Protein AF-X8C816-F1 (afdb_monomer)

Mean predicted aligned error: 4.01 Å

Radius of gyration: 10.88 Å; Cα contacts (8 Å, |Δi|>4): 97; chains: 1; bounding box: 26×27×27 Å

pLDDT: mean 88.99, std 7.4, range [58.53, 95.5]

Sequence (57 aa):
MAELLIAVNPDEDSRLPYLLRIPQPGGDLLFRTAGTWPRVKALYCYPVSLDEWPPTP

Organism: NCBI:txid1299334

Solvent-accessible surface area (backbone atoms only — not comparable to full-atom values): 3658 Å² total; per-residue (Å²): 134,83,66,74,46,75,33,73,37,88,54,82,89,44,87,33,49,23,30,43,36,42,65,45,100,89,55,68,45,34,23,37,17,74,67,61,81,83,83,46,99,74,77,67,71,46,82,50,64,70,86,72,58,65,98,66,116

Secondary structure (DSSP, 8-state):
-PPPEEEE-S-TT-S--EEEEE--TT--EEEEESS-TTTSS----EEE-GGGS-S--

Foldseek 3Di:
DDDWDKDAQP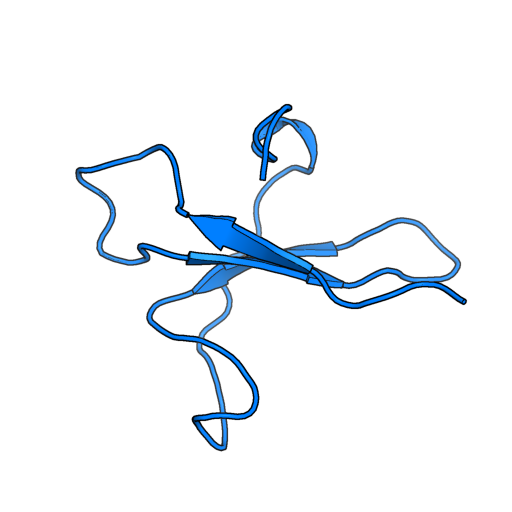PPVDCQGIWIWADDPVGIWIFRWNDDPPVDPDTDTHTDDPVSDDPPD

Structure (mmCIF, N/CA/C/O backbone):
data_AF-X8C816-F1
#
_entry.id   AF-X8C816-F1
#
loop_
_atom_site.group_PDB
_atom_site.id
_atom_site.type_symbol
_atom_site.label_atom_id
_atom_site.label_alt_id
_atom_site.label_comp_id
_atom_site.label_asym_id
_atom_site.label_entity_id
_atom_site.label_seq_id
_atom_site.pdbx_PDB_ins_code
_atom_site.Cartn_x
_atom_site.Cartn_y
_atom_site.Cartn_z
_atom_site.occupancy
_atom_site.B_iso_or_equiv
_atom_site.auth_seq_id
_atom_site.auth_comp_id
_atom_site.auth_asym_id
_atom_site.auth_atom_id
_atom_site.pdbx_PDB_model_num
ATOM 1 N N . MET A 1 1 ? -5.235 18.579 5.285 1.00 62.34 1 MET A N 1
ATOM 2 C CA . MET A 1 1 ? -5.955 17.299 5.117 1.00 62.34 1 MET A CA 1
ATOM 3 C C . MET A 1 1 ? -4.930 16.277 4.715 1.00 62.34 1 MET A C 1
ATOM 5 O O . MET A 1 1 ? -4.109 16.596 3.871 1.00 62.34 1 MET A O 1
ATOM 9 N N . ALA A 1 2 ? -4.914 15.126 5.373 1.00 76.94 2 ALA A N 1
ATOM 10 C CA . ALA A 1 2 ? -4.038 14.048 4.964 1.00 76.94 2 ALA A CA 1
ATOM 11 C C . ALA A 1 2 ? -4.813 13.197 3.954 1.00 76.94 2 ALA A C 1
ATOM 13 O O . ALA A 1 2 ? -5.911 12.728 4.258 1.00 76.94 2 ALA A O 1
ATOM 14 N N . GLU A 1 3 ? -4.290 13.097 2.740 1.00 87.12 3 GLU A N 1
ATOM 15 C CA . GLU A 1 3 ? -4.953 12.425 1.628 1.00 87.12 3 GLU A CA 1
ATOM 16 C C . GLU A 1 3 ? -4.382 11.021 1.453 1.00 87.12 3 GLU A C 1
ATOM 18 O O . GLU A 1 3 ? -3.185 10.789 1.624 1.00 87.12 3 GLU A O 1
ATOM 23 N N . LEU A 1 4 ? -5.256 10.076 1.121 1.00 90.56 4 LEU A N 1
ATOM 24 C CA . LEU A 1 4 ? -4.844 8.749 0.690 1.00 90.56 4 LEU A CA 1
ATOM 25 C C . LEU A 1 4 ? -4.235 8.873 -0.706 1.00 90.56 4 LEU A C 1
ATOM 27 O O . LEU A 1 4 ? -4.866 9.421 -1.610 1.00 90.56 4 LEU A O 1
ATOM 31 N N . LEU A 1 5 ? -3.024 8.348 -0.877 1.00 91.81 5 LEU A N 1
ATOM 32 C CA . LEU A 1 5 ? -2.293 8.399 -2.141 1.00 91.81 5 LEU A CA 1
ATOM 33 C C . LEU A 1 5 ? -2.117 6.998 -2.711 1.00 91.81 5 LEU A C 1
ATOM 35 O O . LEU A 1 5 ? -1.931 6.026 -1.975 1.00 91.81 5 LEU A O 1
ATOM 39 N N . ILE A 1 6 ? -2.152 6.911 -4.038 1.00 92.56 6 ILE A N 1
ATOM 40 C CA . ILE A 1 6 ? -1.883 5.683 -4.779 1.00 92.56 6 ILE A CA 1
ATOM 41 C C . ILE A 1 6 ? -0.782 5.975 -5.792 1.00 92.56 6 ILE A C 1
ATOM 43 O O . ILE A 1 6 ? -0.890 6.947 -6.534 1.00 92.56 6 ILE A O 1
ATOM 47 N N . ALA A 1 7 ? 0.243 5.130 -5.820 1.00 92.69 7 ALA A N 1
ATOM 48 C CA . ALA A 1 7 ? 1.335 5.179 -6.788 1.00 92.69 7 ALA A CA 1
ATOM 49 C C . ALA A 1 7 ? 1.496 3.818 -7.478 1.00 92.69 7 ALA A C 1
ATOM 51 O O . ALA A 1 7 ? 0.950 2.804 -7.026 1.00 92.69 7 ALA A O 1
ATOM 52 N N . VAL A 1 8 ? 2.245 3.784 -8.577 1.00 92.31 8 VAL A N 1
ATOM 53 C CA . VAL A 1 8 ? 2.661 2.524 -9.204 1.00 92.31 8 VAL A CA 1
ATOM 54 C C . VAL A 1 8 ? 3.807 1.929 -8.390 1.00 92.31 8 VAL A C 1
ATOM 56 O O . VAL A 1 8 ? 4.715 2.642 -7.966 1.00 92.31 8 VAL A O 1
ATOM 59 N N . ASN A 1 9 ? 3.747 0.625 -8.136 1.00 92.12 9 ASN A N 1
ATOM 60 C CA . ASN A 1 9 ? 4.844 -0.092 -7.503 1.00 92.12 9 ASN A CA 1
ATOM 61 C C . ASN A 1 9 ? 6.039 -0.145 -8.478 1.00 92.12 9 ASN A C 1
ATOM 63 O O . ASN A 1 9 ? 5.859 -0.653 -9.584 1.00 92.12 9 ASN A O 1
ATOM 67 N N . PRO A 1 10 ? 7.235 0.353 -8.106 1.00 89.25 10 PRO A N 1
ATOM 68 C CA . PRO A 1 10 ? 8.413 0.314 -8.978 1.00 89.25 10 PRO A CA 1
ATOM 69 C C . PRO A 1 10 ? 8.934 -1.109 -9.251 1.00 89.25 10 PRO A C 1
ATOM 71 O O . PRO A 1 10 ? 9.718 -1.306 -10.172 1.00 89.25 10 PRO A O 1
ATOM 74 N N . ASP A 1 11 ? 8.520 -2.093 -8.451 1.00 89.19 11 ASP A N 1
ATOM 75 C CA . ASP A 1 11 ? 8.836 -3.511 -8.632 1.00 89.19 11 ASP A CA 1
ATOM 76 C C . ASP A 1 11 ? 7.937 -4.128 -9.726 1.00 89.19 11 ASP A C 1
ATOM 78 O O . ASP A 1 11 ? 6.795 -4.518 -9.462 1.00 89.19 11 ASP A O 1
ATOM 82 N N . GLU A 1 12 ? 8.456 -4.189 -10.959 1.00 86.31 12 GLU A N 1
ATOM 83 C CA . GLU A 1 12 ? 7.748 -4.687 -12.154 1.00 86.31 12 GLU A CA 1
ATOM 84 C C . GLU A 1 12 ? 7.425 -6.191 -12.100 1.00 86.31 12 GLU A C 1
ATOM 86 O O . GLU A 1 12 ? 6.451 -6.640 -12.708 1.00 86.31 12 GLU A O 1
ATOM 91 N N . ASP A 1 13 ? 8.198 -6.975 -11.343 1.00 89.88 13 ASP A N 1
ATOM 92 C CA . ASP A 1 13 ? 7.967 -8.411 -11.144 1.00 89.88 13 ASP A CA 1
ATOM 93 C C . ASP A 1 13 ? 6.867 -8.685 -10.099 1.00 89.88 13 ASP A C 1
ATOM 95 O O . ASP A 1 13 ? 6.386 -9.817 -9.935 1.00 89.88 13 ASP A O 1
ATOM 99 N N . SER A 1 14 ? 6.428 -7.651 -9.378 1.00 90.12 14 SER A N 1
ATOM 100 C CA . SER A 1 14 ? 5.426 -7.780 -8.335 1.00 90.12 14 SER A CA 1
ATOM 101 C C . SER A 1 14 ? 4.026 -8.031 -8.893 1.00 90.12 14 SER A C 1
ATOM 103 O O . SER A 1 14 ? 3.475 -7.265 -9.678 1.00 90.12 14 SER A O 1
ATOM 105 N N . ARG A 1 15 ? 3.342 -9.042 -8.344 1.00 91.69 15 ARG A N 1
ATOM 106 C CA . ARG A 1 15 ? 1.899 -9.266 -8.583 1.00 91.69 15 ARG A CA 1
ATOM 107 C C . ARG A 1 15 ? 0.999 -8.197 -7.945 1.00 91.69 15 ARG A C 1
ATOM 109 O O . ARG A 1 15 ? -0.222 -8.269 -8.078 1.00 91.69 15 ARG A O 1
ATOM 116 N N . LEU A 1 16 ? 1.585 -7.251 -7.212 1.00 94.56 16 LEU A N 1
ATOM 117 C CA . LEU A 1 16 ? 0.913 -6.142 -6.543 1.00 94.56 16 LEU A CA 1
ATOM 118 C C . LEU A 1 16 ? 1.409 -4.824 -7.164 1.00 94.56 16 LEU A C 1
ATOM 120 O O . LEU A 1 16 ? 2.339 -4.213 -6.634 1.00 94.56 16 LEU A O 1
ATOM 124 N N . PRO A 1 17 ? 0.828 -4.395 -8.297 1.00 93.19 17 PRO A N 1
ATOM 125 C CA . PRO A 1 17 ? 1.353 -3.286 -9.090 1.00 93.19 17 PRO A CA 1
ATOM 126 C C . PRO A 1 17 ? 1.075 -1.900 -8.493 1.00 93.19 17 PRO A C 1
ATOM 128 O O . PRO A 1 17 ? 1.522 -0.903 -9.054 1.00 93.19 17 PRO A O 1
ATOM 131 N N . TYR A 1 18 ? 0.342 -1.802 -7.381 1.00 93.69 18 TYR A N 1
ATOM 132 C CA . TYR A 1 18 ? -0.019 -0.519 -6.781 1.00 93.69 18 TYR A CA 1
ATOM 133 C C . TYR A 1 18 ? 0.486 -0.393 -5.352 1.00 93.69 18 TYR A C 1
ATOM 135 O O . TYR A 1 18 ? 0.398 -1.330 -4.558 1.00 93.69 18 TYR A O 1
ATOM 143 N N . LEU A 1 19 ? 0.930 0.809 -5.011 1.00 94.56 19 LEU A N 1
ATOM 144 C CA . LEU A 1 19 ? 1.246 1.241 -3.661 1.00 94.56 19 LEU A CA 1
ATOM 145 C C . LEU A 1 19 ? 0.107 2.107 -3.122 1.00 94.56 19 LEU A C 1
ATOM 147 O O . LEU A 1 19 ? -0.359 3.011 -3.807 1.00 94.56 19 LEU A O 1
ATOM 151 N N . LEU A 1 20 ? -0.331 1.838 -1.896 1.00 93.88 20 LEU A N 1
ATOM 152 C CA . LEU A 1 20 ? -1.399 2.541 -1.195 1.00 93.88 20 LEU A CA 1
ATOM 153 C C . LEU A 1 20 ? -0.846 3.149 0.093 1.00 93.88 20 LEU A C 1
ATOM 155 O O . LEU A 1 20 ? -0.543 2.419 1.040 1.00 93.88 20 LEU A O 1
ATOM 159 N N . ARG A 1 21 ? -0.752 4.479 0.137 1.00 93.75 21 ARG A N 1
ATOM 160 C CA . ARG A 1 21 ? -0.311 5.235 1.311 1.00 93.75 21 ARG A CA 1
ATOM 161 C C . ARG A 1 21 ? -1.511 5.804 2.053 1.00 93.75 21 ARG A C 1
ATOM 163 O O . ARG A 1 21 ? -2.300 6.562 1.489 1.00 93.75 21 ARG A O 1
ATOM 170 N N . ILE A 1 22 ? -1.630 5.444 3.326 1.00 92.50 22 ILE A N 1
ATOM 171 C CA . ILE A 1 22 ? -2.717 5.866 4.207 1.00 92.50 22 ILE A CA 1
ATOM 172 C C . ILE A 1 22 ? -2.123 6.699 5.343 1.00 92.50 22 ILE A C 1
ATOM 174 O O . ILE A 1 22 ? -1.434 6.142 6.201 1.00 92.50 22 ILE A O 1
ATOM 178 N N . PRO A 1 23 ? -2.399 8.008 5.396 1.00 92.12 23 PRO A N 1
ATOM 17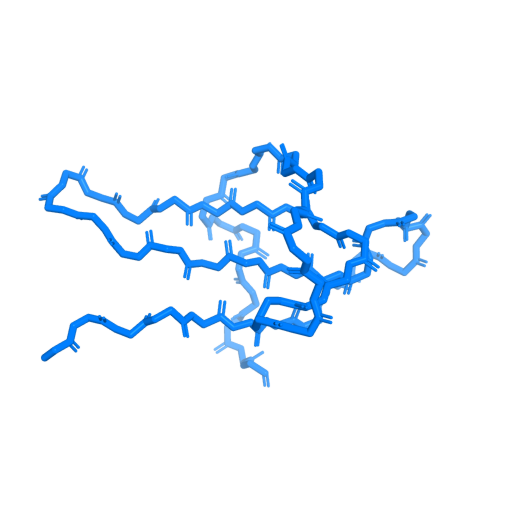9 C CA . PRO A 1 23 ? -1.902 8.832 6.482 1.00 92.12 23 PRO A CA 1
ATOM 180 C C . PRO A 1 23 ? -2.608 8.510 7.800 1.00 92.12 23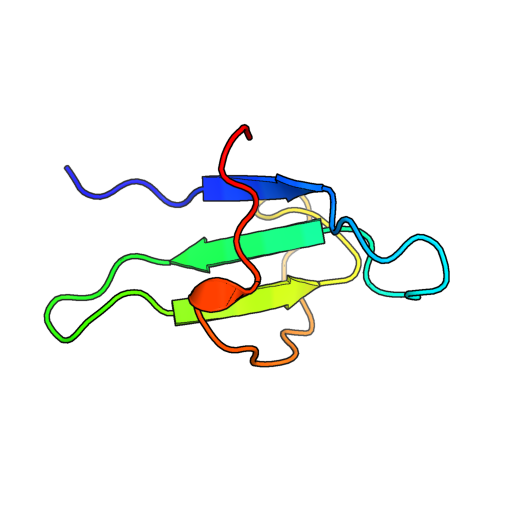 PRO A C 1
ATOM 182 O O . PRO A 1 23 ? -3.834 8.379 7.841 1.00 92.12 23 PRO A O 1
ATOM 185 N N . GLN A 1 24 ? -1.841 8.396 8.885 1.00 90.31 24 GLN A N 1
ATOM 186 C CA . GLN A 1 24 ? -2.358 8.164 10.239 1.00 90.31 24 GLN A CA 1
ATOM 187 C C . GLN A 1 24 ? -1.700 9.122 11.241 1.00 90.31 24 GLN A C 1
ATOM 189 O O . GLN A 1 24 ? -0.548 9.512 11.048 1.00 90.31 24 GLN A O 1
ATOM 194 N N . PRO A 1 25 ? -2.370 9.462 12.360 1.00 85.81 25 PRO A N 1
ATOM 195 C CA . PRO A 1 25 ? -1.804 10.340 13.390 1.00 85.81 25 PRO A CA 1
ATOM 196 C C . PRO A 1 25 ? -0.461 9.869 13.977 1.00 85.81 25 PRO A C 1
ATOM 198 O O . PRO A 1 25 ? 0.290 10.685 14.499 1.00 85.81 25 PRO A O 1
ATOM 201 N N . GLY A 1 26 ? -0.167 8.564 13.908 1.00 85.56 26 GLY A N 1
ATOM 202 C CA . GLY A 1 26 ? 1.066 7.947 14.413 1.00 85.56 26 GLY A CA 1
ATOM 203 C C . GLY A 1 26 ? 2.129 7.644 13.352 1.00 85.56 26 GLY A C 1
ATOM 204 O O . GLY A 1 26 ? 3.120 6.998 13.679 1.00 85.56 26 GLY A O 1
ATOM 205 N N . GLY A 1 27 ? 1.926 8.078 12.106 1.00 88.31 27 GLY A N 1
ATOM 206 C CA . GLY A 1 27 ? 2.807 7.784 10.976 1.00 88.31 27 GLY A CA 1
ATOM 207 C C . GLY A 1 27 ? 2.083 7.049 9.854 1.00 88.31 27 GLY A C 1
ATOM 208 O O . GLY A 1 27 ? 1.168 6.262 10.086 1.00 88.31 27 GLY A O 1
ATOM 209 N N . ASP A 1 28 ? 2.485 7.334 8.624 1.00 92.62 28 ASP A N 1
ATOM 210 C CA . ASP A 1 28 ? 1.795 6.825 7.447 1.00 92.62 28 ASP A CA 1
ATOM 211 C C . ASP A 1 28 ? 1.990 5.317 7.286 1.00 92.62 28 ASP A C 1
ATOM 213 O O . ASP A 1 28 ? 3.064 4.767 7.526 1.00 92.62 28 ASP A O 1
ATOM 217 N N . LEU A 1 29 ? 0.935 4.646 6.840 1.00 93.69 29 LEU A N 1
ATOM 218 C CA . LEU A 1 29 ? 0.977 3.235 6.488 1.00 93.69 29 LEU A CA 1
ATOM 219 C C . LEU A 1 29 ? 1.161 3.102 4.982 1.00 93.69 29 LEU A C 1
ATOM 2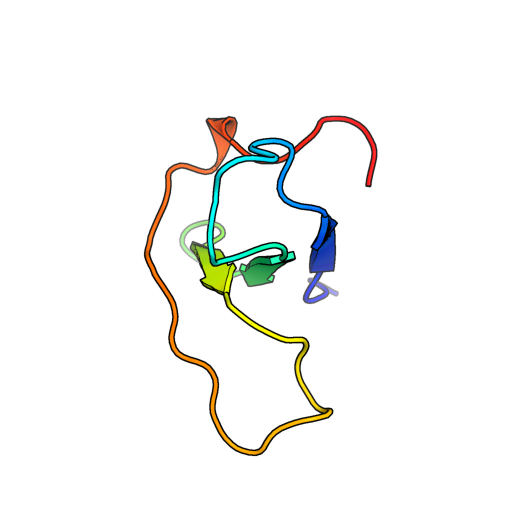21 O O . LEU A 1 29 ? 0.504 3.814 4.220 1.00 93.69 29 LEU A O 1
ATOM 225 N N . LEU A 1 30 ? 2.006 2.164 4.556 1.00 94.81 30 LEU A N 1
ATOM 226 C CA . LEU A 1 30 ? 2.212 1.852 3.149 1.00 94.81 30 LEU A CA 1
ATOM 227 C C . LEU A 1 30 ? 1.952 0.376 2.864 1.00 94.81 30 LEU A C 1
ATOM 229 O O . LEU A 1 30 ? 2.443 -0.514 3.561 1.00 94.81 30 LEU A O 1
ATOM 233 N N . PHE A 1 31 ? 1.187 0.125 1.805 1.00 95.44 31 PHE A N 1
ATOM 234 C CA . PHE A 1 31 ? 0.828 -1.218 1.377 1.00 95.44 31 PHE A CA 1
ATOM 235 C C . PHE A 1 31 ? 1.036 -1.411 -0.118 1.00 95.44 31 PHE A C 1
ATOM 237 O O . PHE A 1 31 ? 0.689 -0.538 -0.906 1.00 95.44 31 PHE A O 1
ATOM 244 N N . ARG A 1 32 ? 1.496 -2.596 -0.521 1.00 95.50 32 ARG A N 1
ATOM 245 C CA . ARG A 1 32 ? 1.355 -3.082 -1.897 1.00 95.50 32 ARG A CA 1
ATOM 246 C C . ARG A 1 32 ? -0.004 -3.757 -2.057 1.00 95.50 32 ARG A C 1
ATOM 248 O O . ARG A 1 32 ? -0.441 -4.513 -1.186 1.00 95.50 32 ARG A O 1
ATOM 255 N N . THR A 1 33 ? -0.679 -3.491 -3.167 1.00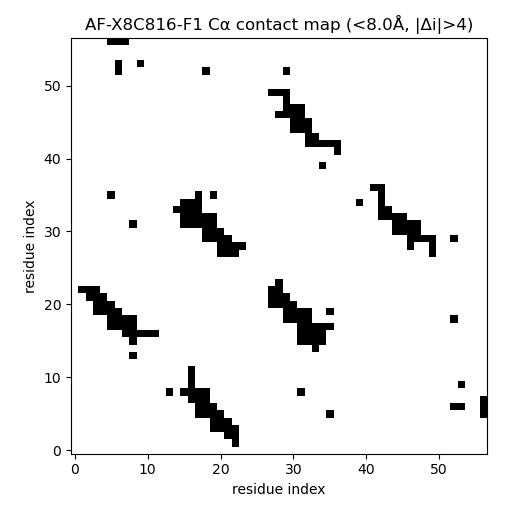 95.31 33 THR A N 1
ATOM 256 C CA . THR A 1 33 ? -2.033 -3.977 -3.448 1.00 95.31 33 THR A CA 1
ATOM 257 C C . THR A 1 33 ? -2.196 -4.342 -4.926 1.00 95.31 33 THR A C 1
ATOM 259 O O . THR A 1 33 ? -1.477 -3.852 -5.797 1.00 95.31 33 THR A O 1
ATOM 262 N N . ALA A 1 34 ? -3.148 -5.232 -5.216 1.00 93.44 34 ALA A N 1
ATOM 263 C CA . ALA A 1 34 ? -3.420 -5.703 -6.578 1.00 93.44 34 ALA A CA 1
ATOM 264 C C . ALA A 1 34 ? -4.311 -4.749 -7.401 1.00 93.44 34 ALA A C 1
ATOM 266 O O . ALA A 1 34 ? -4.486 -4.937 -8.601 1.00 93.44 34 ALA A O 1
ATOM 267 N N . GLY A 1 35 ? -4.916 -3.746 -6.762 1.00 91.56 35 GLY A N 1
ATOM 268 C CA . GLY A 1 35 ? -5.873 -2.839 -7.389 1.00 91.56 35 GLY A CA 1
ATOM 269 C C . GLY A 1 35 ? -5.982 -1.524 -6.630 1.00 91.56 35 GLY A C 1
ATOM 270 O O . GLY A 1 35 ? -5.291 -1.312 -5.641 1.00 91.56 35 GLY A O 1
ATOM 271 N N . THR A 1 36 ? -6.882 -0.647 -7.066 1.00 91.25 36 THR A N 1
ATOM 272 C CA . THR A 1 36 ? -7.057 0.680 -6.465 1.00 91.25 36 THR A CA 1
ATOM 273 C C . THR A 1 36 ? -8.376 0.794 -5.708 1.00 91.25 36 THR A C 1
ATOM 275 O O . THR A 1 36 ? -9.421 0.291 -6.129 1.00 91.25 36 THR A O 1
ATOM 278 N N . TRP A 1 37 ? -8.343 1.476 -4.567 1.00 86.94 37 TRP A N 1
ATOM 279 C CA . TRP A 1 37 ? -9.542 1.847 -3.820 1.00 86.94 37 TRP A CA 1
ATOM 280 C C . TRP A 1 37 ? -9.980 3.257 -4.248 1.00 86.94 37 TRP A C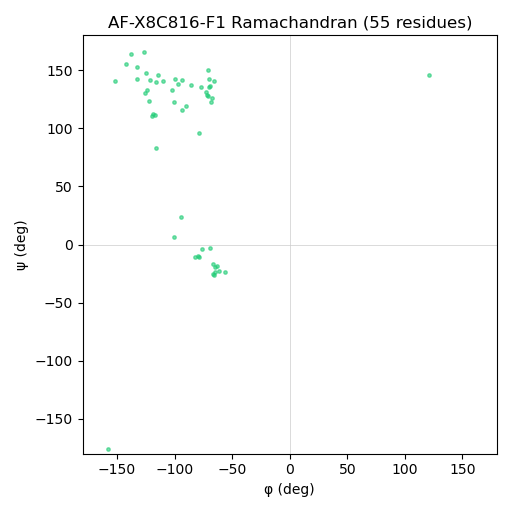 1
ATOM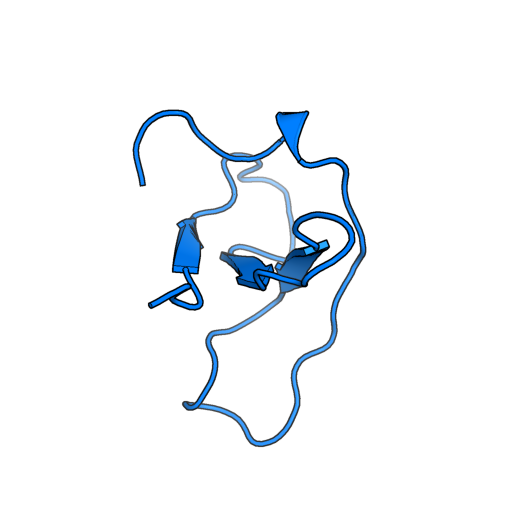 282 O O . TRP A 1 37 ? -9.104 4.088 -4.490 1.00 86.94 37 TRP A O 1
ATOM 292 N N . PRO A 1 38 ? -11.289 3.558 -4.377 1.00 87.38 38 PRO A N 1
ATOM 293 C CA . PRO A 1 38 ? -12.467 2.754 -4.023 1.00 87.38 38 PRO A CA 1
ATOM 294 C C . PRO A 1 38 ? -13.078 1.918 -5.165 1.00 87.38 38 PRO A C 1
ATOM 296 O O . PRO A 1 38 ? -14.258 1.578 -5.101 1.00 87.38 38 PRO A O 1
ATOM 299 N N . ARG A 1 39 ? -12.328 1.550 -6.220 1.00 87.00 39 ARG A N 1
ATOM 300 C CA . ARG A 1 39 ? -12.890 0.743 -7.331 1.00 87.00 39 ARG A CA 1
ATOM 301 C C . ARG A 1 39 ? -13.325 -0.664 -6.913 1.00 87.00 39 ARG A C 1
ATOM 303 O O . ARG A 1 39 ? -14.172 -1.257 -7.576 1.00 87.00 39 ARG A O 1
ATOM 310 N N . VAL A 1 40 ? -12.762 -1.197 -5.830 1.00 86.75 40 VAL A N 1
ATOM 311 C CA . VAL A 1 40 ? -13.118 -2.503 -5.264 1.00 86.75 40 VAL A CA 1
ATOM 312 C C . VAL A 1 40 ? -13.503 -2.381 -3.792 1.00 86.75 40 VAL A C 1
ATOM 314 O O . VAL A 1 40 ? -12.960 -1.556 -3.059 1.00 86.75 40 VAL A O 1
ATOM 317 N N . LYS A 1 41 ? -14.428 -3.242 -3.345 1.00 84.50 41 LYS A N 1
ATOM 318 C CA . LYS A 1 41 ? -14.954 -3.235 -1.966 1.00 84.50 41 LYS A CA 1
ATOM 319 C C . LYS A 1 41 ? -13.914 -3.587 -0.895 1.00 84.50 41 LYS A C 1
ATOM 321 O O . LYS A 1 41 ? -14.081 -3.212 0.257 1.00 84.50 41 LYS A O 1
ATOM 326 N N . ALA A 1 42 ? -12.886 -4.346 -1.267 1.00 88.06 42 ALA A N 1
ATOM 327 C CA . ALA A 1 42 ? -11.814 -4.783 -0.387 1.00 88.06 42 ALA A CA 1
ATOM 328 C C . ALA A 1 42 ? -10.539 -4.986 -1.209 1.00 88.06 42 ALA A C 1
ATOM 330 O O . ALA A 1 42 ? -10.600 -5.504 -2.326 1.00 88.06 42 ALA A O 1
ATOM 331 N N . LEU A 1 43 ? -9.402 -4.595 -0.639 1.00 91.38 43 LEU A N 1
ATOM 332 C CA . LEU A 1 43 ? -8.074 -4.853 -1.183 1.00 91.38 43 LEU A CA 1
ATOM 333 C C . LEU A 1 43 ? -7.304 -5.739 -0.215 1.00 91.38 43 LEU A C 1
ATOM 335 O O . LEU A 1 43 ? -7.359 -5.546 0.998 1.00 91.38 43 LEU A O 1
ATOM 339 N N . TYR A 1 44 ? -6.566 -6.696 -0.769 1.00 92.19 44 TYR A N 1
ATOM 340 C CA . TYR A 1 44 ? -5.473 -7.312 -0.034 1.00 92.19 44 TYR A CA 1
ATOM 341 C C . TYR A 1 44 ? -4.330 -6.297 0.086 1.00 92.19 44 TYR A C 1
ATOM 343 O O . TYR A 1 44 ? -3.919 -5.725 -0.927 1.00 92.19 44 TYR A O 1
ATOM 351 N N . CYS A 1 45 ? -3.838 -6.096 1.309 1.00 94.38 45 CYS A N 1
ATOM 352 C CA . CYS A 1 45 ? -2.795 -5.131 1.637 1.00 94.38 45 CYS A CA 1
ATOM 353 C C . CYS A 1 45 ? -1.572 -5.854 2.201 1.00 94.38 45 CYS A C 1
ATOM 355 O O . CYS A 1 45 ? -1.623 -6.398 3.304 1.00 94.38 45 CYS A O 1
ATOM 357 N N . TYR A 1 46 ? -0.473 -5.838 1.451 1.00 95.00 46 TYR A N 1
ATOM 358 C CA . TYR A 1 46 ? 0.816 -6.334 1.918 1.00 95.00 46 TYR A CA 1
ATOM 359 C C . TYR A 1 46 ? 1.632 -5.172 2.510 1.00 95.00 46 TYR A C 1
ATOM 361 O O . TYR A 1 46 ? 1.932 -4.237 1.766 1.00 95.00 46 TYR A O 1
ATOM 369 N N . PRO A 1 47 ? 1.955 -5.175 3.817 1.00 94.56 47 PRO A N 1
ATOM 370 C CA . PRO A 1 47 ? 2.651 -4.063 4.462 1.00 94.56 47 PRO A CA 1
ATOM 371 C C . PRO A 1 47 ? 4.102 -3.956 3.991 1.00 94.56 47 PRO A C 1
ATOM 373 O O . PRO A 1 47 ? 4.808 -4.960 3.909 1.00 94.56 47 PRO A O 1
ATOM 376 N N . VAL A 1 48 ? 4.549 -2.732 3.716 1.00 94.31 48 VAL A N 1
ATOM 377 C CA . VAL A 1 48 ? 5.935 -2.415 3.336 1.00 94.31 48 VAL A CA 1
ATOM 378 C C . VAL A 1 48 ? 6.416 -1.149 4.053 1.00 94.31 48 VAL A C 1
ATOM 380 O O . VAL A 1 48 ? 5.605 -0.401 4.601 1.00 94.31 48 VAL A O 1
ATOM 383 N N . SER A 1 49 ? 7.733 -0.916 4.080 1.00 92.50 49 SER A N 1
ATOM 384 C CA . SER A 1 49 ? 8.298 0.300 4.686 1.00 92.50 49 SER A CA 1
ATOM 385 C C . SER A 1 49 ? 7.992 1.533 3.842 1.00 92.50 49 SER A C 1
ATOM 387 O O . SER A 1 49 ? 7.930 1.434 2.622 1.00 92.50 49 SER A O 1
ATOM 389 N N . LEU A 1 50 ? 7.871 2.706 4.469 1.00 90.50 50 LEU A N 1
ATOM 390 C CA . LEU A 1 50 ? 7.653 3.978 3.766 1.00 90.50 50 LEU A CA 1
ATOM 391 C C . LEU A 1 50 ? 8.793 4.348 2.805 1.00 90.50 50 LEU A C 1
ATOM 393 O O . LEU A 1 50 ? 8.552 5.087 1.856 1.00 90.50 50 LEU A O 1
ATOM 397 N N . ASP A 1 51 ? 9.999 3.819 3.019 1.00 88.94 51 ASP A N 1
ATOM 398 C CA . ASP A 1 51 ? 11.171 4.030 2.155 1.00 88.94 51 ASP A CA 1
ATOM 399 C C . ASP A 1 51 ? 10.980 3.482 0.731 1.00 88.94 51 ASP A C 1
ATOM 401 O O . ASP A 1 51 ? 11.686 3.873 -0.193 1.00 88.94 51 ASP A O 1
ATOM 405 N N . GLU A 1 52 ? 10.008 2.588 0.547 1.00 87.88 52 GLU A N 1
ATOM 406 C CA . GLU A 1 52 ? 9.615 2.034 -0.752 1.00 87.88 52 GLU A CA 1
ATOM 407 C C . GLU A 1 52 ? 8.733 2.993 -1.563 1.00 87.88 52 GLU A C 1
ATOM 409 O O . GLU A 1 52 ? 8.452 2.741 -2.735 1.00 87.88 52 GLU A O 1
ATOM 414 N N . TRP A 1 53 ? 8.247 4.079 -0.951 1.00 87.38 53 TRP A N 1
ATOM 415 C CA . TRP A 1 53 ? 7.430 5.054 -1.658 1.00 87.38 53 TRP A CA 1
ATOM 416 C C . TRP A 1 53 ? 8.276 5.793 -2.703 1.00 87.38 53 TRP A C 1
ATOM 418 O O . TRP A 1 53 ? 9.303 6.380 -2.350 1.00 87.38 53 TRP A O 1
ATOM 428 N N . PRO A 1 54 ? 7.853 5.827 -3.978 1.00 82.75 54 PRO A N 1
ATOM 429 C CA . PRO A 1 54 ? 8.623 6.507 -5.002 1.00 82.75 54 PRO A CA 1
ATOM 430 C C . PRO A 1 54 ? 8.653 8.025 -4.736 1.00 82.75 54 PRO A C 1
ATOM 432 O O . PRO A 1 54 ? 7.640 8.613 -4.341 1.00 82.75 54 PRO A O 1
ATOM 435 N N . PRO A 1 55 ? 9.797 8.699 -4.966 1.00 77.62 55 PRO A N 1
ATOM 436 C CA . PRO A 1 55 ? 9.929 10.143 -4.747 1.00 77.62 55 PRO A CA 1
ATOM 437 C C . PRO A 1 55 ? 9.043 10.971 -5.692 1.00 77.62 55 PRO A C 1
ATOM 439 O O . PRO A 1 55 ? 8.745 12.129 -5.403 1.00 77.62 55 PRO A O 1
ATOM 442 N N . THR A 1 56 ? 8.609 10.375 -6.803 1.00 67.12 56 THR A N 1
ATOM 443 C CA . THR A 1 56 ? 7.656 10.936 -7.765 1.00 67.12 56 THR A CA 1
ATOM 444 C C . THR A 1 56 ? 6.457 9.992 -7.897 1.00 67.12 56 THR A C 1
ATOM 446 O O . THR A 1 56 ? 6.687 8.818 -8.193 1.00 67.12 56 THR A O 1
A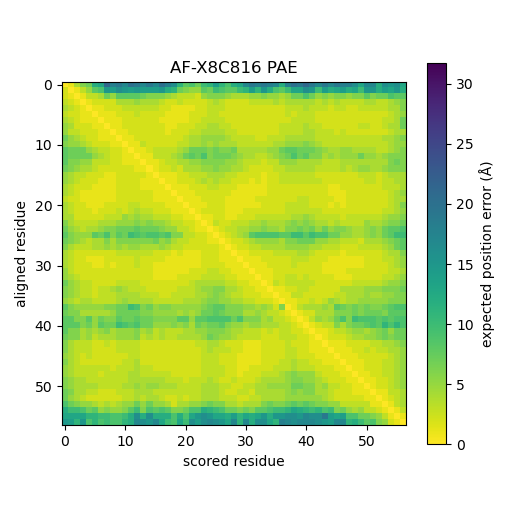TOM 449 N N . PRO A 1 57 ? 5.219 10.465 -7.655 1.00 58.53 57 PRO A N 1
ATOM 450 C CA . PRO A 1 57 ? 4.011 9.651 -7.788 1.00 58.53 57 PRO A CA 1
ATOM 451 C C . PRO A 1 57 ? 3.682 9.289 -9.241 1.00 58.53 57 PRO A C 1
ATOM 453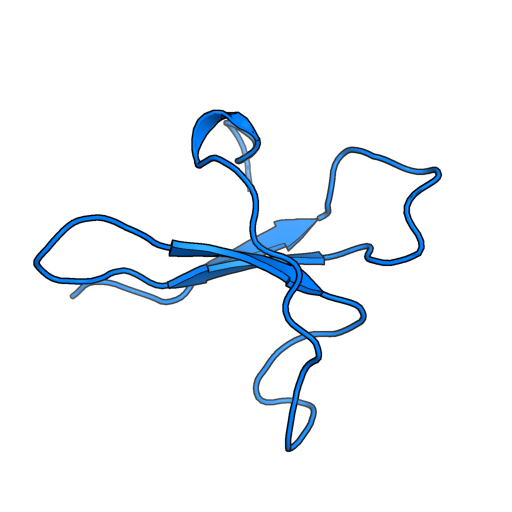 O O . PRO A 1 57 ? 4.036 10.080 -10.147 1.00 58.53 57 PRO A O 1
#

Nearest PDB structures (foldseek):
  2eo6-assembly1_A  TM=6.163E-01  e=1.654E+00  Mus musculus
  2lex-assembly1_A  TM=4.358E-01  e=6.671E+00  Arabidopsis thaliana